Protein AF-A0A8J7N0G0-F1 (afdb_monomer_lite)

Structure (mmCIF, N/CA/C/O backbone):
data_AF-A0A8J7N0G0-F1
#
_entry.id   AF-A0A8J7N0G0-F1
#
loop_
_atom_site.group_PDB
_atom_site.id
_atom_site.type_symbol
_atom_site.label_atom_id
_atom_site.label_alt_id
_atom_site.label_comp_id
_atom_site.label_asym_id
_atom_site.label_entity_id
_atom_site.label_seq_id
_atom_site.pdbx_PDB_ins_code
_atom_site.Cartn_x
_atom_site.Cartn_y
_atom_site.Cartn_z
_atom_site.occupancy
_atom_site.B_iso_or_equiv
_atom_site.auth_seq_id
_atom_site.auth_comp_id
_atom_site.auth_asym_id
_atom_site.auth_atom_id
_atom_site.pdbx_PDB_model_num
ATOM 1 N N . MET A 1 1 ? -3.193 -3.100 -8.552 1.00 61.38 1 MET A N 1
ATOM 2 C CA . MET A 1 1 ? -4.312 -2.209 -8.160 1.00 61.38 1 MET A CA 1
ATOM 3 C C . MET A 1 1 ? -4.362 -2.194 -6.651 1.00 61.38 1 MET A C 1
ATOM 5 O O . MET A 1 1 ? -4.323 -3.265 -6.059 1.00 61.38 1 MET A O 1
ATOM 9 N N . GLU A 1 2 ? -4.378 -1.017 -6.039 1.00 80.50 2 GLU A N 1
ATOM 10 C CA . GLU A 1 2 ? -4.406 -0.910 -4.581 1.00 80.50 2 GLU A CA 1
ATOM 11 C C . GLU A 1 2 ? -5.824 -1.159 -4.076 1.00 80.50 2 GLU A C 1
ATOM 13 O O . GLU A 1 2 ? -6.774 -0.584 -4.596 1.00 80.50 2 GLU A O 1
ATOM 18 N N . ARG A 1 3 ? -5.965 -2.045 -3.092 1.00 90.69 3 ARG A N 1
ATOM 19 C CA . ARG A 1 3 ? -7.243 -2.346 -2.446 1.00 90.69 3 ARG A CA 1
ATOM 20 C C . ARG A 1 3 ? -7.239 -1.765 -1.043 1.00 90.69 3 ARG A C 1
ATOM 22 O O . ARG A 1 3 ? -6.192 -1.704 -0.402 1.00 90.69 3 ARG A O 1
ATOM 29 N N . TYR A 1 4 ? -8.400 -1.337 -0.570 1.00 95.12 4 TYR A N 1
ATOM 30 C CA . TYR A 1 4 ? -8.545 -0.703 0.737 1.00 95.12 4 TYR A CA 1
ATOM 31 C C . TYR A 1 4 ? -9.570 -1.449 1.582 1.00 95.12 4 TYR A C 1
ATOM 33 O O . TYR A 1 4 ? -10.575 -1.932 1.069 1.00 95.12 4 TYR A O 1
ATOM 41 N N . TRP A 1 5 ? -9.340 -1.511 2.884 1.00 97.19 5 TRP A N 1
ATOM 42 C CA . TRP A 1 5 ? -10.240 -2.116 3.857 1.00 97.19 5 TRP A CA 1
ATOM 43 C C . TRP A 1 5 ? -10.607 -1.080 4.911 1.00 97.19 5 TRP A C 1
ATOM 45 O O . TRP A 1 5 ? -9.766 -0.276 5.300 1.00 97.19 5 TRP A O 1
ATOM 55 N N . VAL A 1 6 ? -11.847 -1.100 5.391 1.00 97.81 6 VAL A N 1
ATOM 56 C CA . VAL A 1 6 ? -12.225 -0.388 6.616 1.00 97.81 6 VAL A CA 1
ATOM 57 C C . VAL A 1 6 ? -12.245 -1.409 7.740 1.00 97.81 6 VAL A C 1
ATOM 59 O O . VAL A 1 6 ? -12.998 -2.378 7.665 1.00 97.81 6 VAL A O 1
ATOM 62 N N . VAL A 1 7 ? -11.390 -1.216 8.740 1.00 97.19 7 VAL A N 1
ATOM 63 C CA . VAL A 1 7 ? -11.144 -2.177 9.819 1.00 97.19 7 VAL A CA 1
ATOM 64 C C . VAL A 1 7 ? -11.368 -1.512 11.166 1.00 97.19 7 VAL A C 1
ATOM 66 O O . VAL A 1 7 ? -10.961 -0.364 11.357 1.00 97.19 7 VAL A O 1
ATOM 69 N N . GLY A 1 8 ? -12.023 -2.198 12.094 1.00 96.44 8 GLY A N 1
ATOM 70 C CA . GLY A 1 8 ? -12.242 -1.674 13.437 1.00 96.44 8 GLY A CA 1
ATOM 71 C C . GLY A 1 8 ? -13.366 -2.379 14.173 1.00 96.44 8 GLY A C 1
ATOM 72 O O . GLY A 1 8 ? -13.625 -3.552 13.938 1.00 96.44 8 GLY A O 1
ATOM 73 N N . GLY A 1 9 ? -14.018 -1.661 15.076 1.00 96.50 9 GLY A N 1
ATOM 74 C CA . GLY A 1 9 ? -15.104 -2.189 15.893 1.00 96.50 9 GLY A CA 1
ATOM 75 C C . GLY A 1 9 ? -15.126 -1.529 17.262 1.00 96.50 9 GLY A C 1
ATOM 76 O O . GLY A 1 9 ? -14.614 -0.421 17.434 1.00 96.50 9 GLY A O 1
ATOM 77 N N . GLU A 1 10 ? -15.726 -2.213 18.231 1.00 97.12 10 GLU A N 1
ATOM 78 C CA . GLU A 1 10 ? -15.765 -1.788 19.630 1.00 97.12 10 GLU A CA 1
ATOM 79 C C . GLU A 1 10 ? -14.539 -2.297 20.396 1.00 97.12 10 GLU A C 1
ATOM 81 O O . GLU A 1 10 ? -14.239 -3.493 20.388 1.00 97.12 10 GLU A O 1
ATOM 86 N N . TYR A 1 11 ? -13.840 -1.390 21.074 1.00 96.94 11 TYR A N 1
ATOM 87 C CA . TYR A 1 11 ? -12.652 -1.672 21.873 1.00 96.94 11 TYR A CA 1
ATOM 88 C C . TYR A 1 11 ? -12.975 -1.670 23.369 1.00 96.94 11 TYR A C 1
ATOM 90 O O . TYR A 1 11 ? -13.934 -1.053 23.827 1.00 96.94 11 TYR A O 1
ATOM 98 N N . GLU A 1 12 ? -12.155 -2.362 24.156 1.00 96.62 12 GLU A N 1
ATOM 99 C CA . GLU A 1 12 ? -12.308 -2.387 25.617 1.00 96.62 12 GLU A CA 1
ATOM 100 C C . GLU A 1 12 ? -12.067 -1.004 26.238 1.00 96.62 12 GLU A C 1
ATOM 102 O O . GLU A 1 12 ? -12.718 -0.638 27.216 1.00 96.62 12 GLU A O 1
ATOM 107 N N . THR A 1 13 ? -11.143 -0.235 25.653 1.00 95.50 13 THR A N 1
ATOM 108 C CA . THR A 1 13 ? -10.776 1.114 26.091 1.00 95.50 13 THR A CA 1
ATOM 109 C C . THR A 1 13 ? -10.603 2.057 24.903 1.00 95.50 13 THR A C 1
ATOM 111 O O . THR A 1 13 ? -10.424 1.641 23.755 1.00 95.50 13 THR A O 1
ATOM 114 N N . THR A 1 14 ? -10.569 3.353 25.200 1.00 95.19 14 THR A N 1
ATOM 115 C CA . THR A 1 14 ? -10.298 4.431 24.238 1.00 95.19 14 THR A CA 1
ATOM 116 C C . THR A 1 14 ? -8.845 4.491 23.75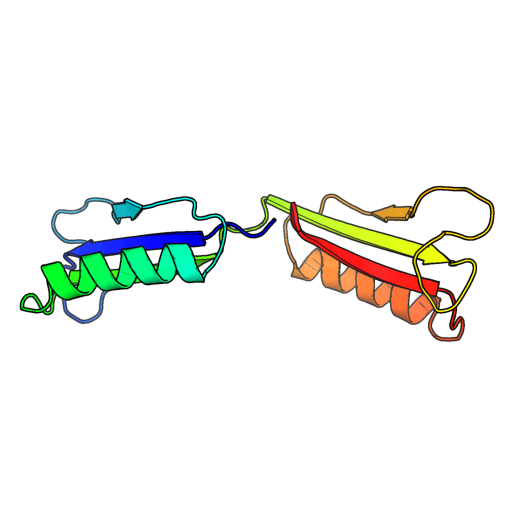2 1.00 95.19 14 THR A C 1
ATOM 118 O O . THR A 1 14 ? -8.496 5.390 22.994 1.00 95.19 14 THR A O 1
ATOM 121 N N . ASP A 1 15 ? -7.982 3.561 24.172 1.00 95.75 15 ASP A N 1
ATOM 122 C CA . ASP A 1 15 ? -6.624 3.419 23.627 1.00 95.75 15 ASP A CA 1
ATOM 123 C C . ASP A 1 15 ? -6.612 2.574 22.343 1.00 95.75 15 ASP A C 1
ATOM 125 O O . ASP A 1 15 ? -5.607 2.534 21.635 1.00 95.75 15 ASP A O 1
ATOM 129 N N . PHE A 1 16 ? -7.737 1.914 22.031 1.00 93.69 16 PHE A N 1
ATOM 130 C CA . PHE A 1 16 ? -7.962 1.135 20.809 1.00 93.69 16 PHE A CA 1
ATOM 131 C C . PHE A 1 16 ? -6.943 0.005 20.585 1.00 93.69 16 PHE A C 1
ATOM 133 O O . PHE A 1 16 ? -6.545 -0.287 19.459 1.00 93.69 16 PHE A O 1
ATOM 140 N N . THR A 1 17 ? -6.502 -0.639 21.668 1.00 92.62 17 THR A N 1
ATOM 141 C CA . THR A 1 17 ? -5.485 -1.705 21.631 1.00 92.62 17 THR A CA 1
ATOM 142 C C . THR A 1 17 ? -6.076 -3.114 21.620 1.00 92.62 17 THR A C 1
ATOM 144 O O . THR A 1 17 ? -5.446 -4.037 21.102 1.00 92.62 17 THR A O 1
ATOM 147 N N . ARG A 1 18 ? -7.282 -3.302 22.173 1.00 93.44 18 ARG A N 1
ATOM 148 C CA . ARG A 1 18 ? -7.960 -4.604 22.259 1.00 93.44 18 ARG A CA 1
ATOM 149 C C . ARG A 1 18 ? -9.451 -4.484 21.950 1.00 93.44 18 ARG A C 1
ATOM 151 O O . ARG A 1 18 ? -10.128 -3.629 22.516 1.00 93.44 18 ARG A O 1
ATOM 158 N N . ILE A 1 19 ? -9.950 -5.368 21.084 1.00 95.25 19 ILE A N 1
ATOM 159 C CA . ILE A 1 19 ? -11.376 -5.474 20.750 1.00 95.25 19 ILE A CA 1
ATOM 160 C C . ILE A 1 19 ? -12.166 -6.078 21.908 1.00 95.25 19 ILE A C 1
ATOM 162 O O . ILE A 1 19 ? -11.766 -7.081 22.505 1.00 95.25 19 ILE A O 1
ATOM 166 N N . ALA A 1 20 ? -13.315 -5.472 22.188 1.00 93.12 20 ALA A N 1
ATOM 167 C CA . ALA A 1 20 ? -14.236 -5.918 23.212 1.00 93.12 20 ALA A CA 1
ATOM 168 C C . ALA A 1 20 ? -14.752 -7.338 22.920 1.00 93.12 20 ALA A C 1
ATOM 170 O O . ALA A 1 20 ? -15.121 -7.695 21.796 1.00 93.12 20 ALA A O 1
ATOM 171 N N . GLY A 1 21 ? -14.787 -8.172 23.961 1.00 88.75 21 GLY A N 1
ATOM 172 C CA . GLY A 1 21 ? -15.306 -9.539 23.875 1.00 88.75 21 GLY A CA 1
ATOM 173 C C . GLY A 1 21 ? -14.365 -10.547 23.206 1.00 88.75 21 GLY A C 1
ATOM 174 O O . GLY A 1 21 ? -14.814 -11.630 22.839 1.00 88.75 21 GLY A O 1
ATOM 175 N N . GLY A 1 22 ? -13.079 -10.215 23.029 1.00 82.31 22 GLY A N 1
ATOM 176 C CA . GLY A 1 22 ? -12.056 -11.154 22.547 1.00 82.31 22 GLY A CA 1
ATOM 177 C C . GLY A 1 22 ? -12.201 -11.580 21.082 1.00 82.31 22 GLY A C 1
ATOM 178 O O . GLY A 1 22 ? -11.589 -12.563 20.666 1.00 82.31 22 GLY A O 1
ATOM 179 N N . ARG A 1 23 ? -13.019 -10.864 20.303 1.00 84.75 23 ARG A N 1
ATOM 180 C CA . ARG A 1 23 ? -13.185 -11.081 18.859 1.00 84.75 23 ARG A CA 1
ATOM 181 C C . ARG A 1 23 ? -12.082 -10.376 18.066 1.00 84.75 23 ARG A C 1
ATOM 183 O O . ARG A 1 23 ? -11.321 -9.575 18.603 1.00 84.75 23 ARG A O 1
ATOM 190 N N . SER A 1 24 ? -11.997 -10.687 16.777 1.00 90.31 24 SER A N 1
ATOM 191 C CA . SER A 1 24 ? -11.209 -9.899 15.825 1.00 90.31 24 SER A CA 1
ATOM 192 C C . SER A 1 24 ? -11.961 -8.634 15.412 1.00 90.31 24 SER A C 1
ATOM 194 O O . SER A 1 24 ? -13.179 -8.561 15.556 1.00 90.31 24 SER A O 1
ATOM 196 N N . GLU A 1 25 ? -11.225 -7.659 14.885 1.00 94.75 25 GLU A N 1
ATOM 197 C CA . GLU A 1 25 ? -11.801 -6.461 14.272 1.00 94.75 25 GLU A CA 1
ATOM 198 C C . GLU A 1 25 ? -12.682 -6.829 13.071 1.00 94.75 25 GLU A C 1
ATOM 200 O O . GLU A 1 25 ? -12.340 -7.717 12.281 1.00 94.75 25 GLU A O 1
ATOM 205 N N . ASP A 1 26 ? -13.787 -6.107 12.909 1.00 94.94 26 ASP A N 1
ATOM 206 C CA . ASP A 1 26 ? -14.618 -6.157 11.717 1.00 94.94 26 ASP A CA 1
ATOM 207 C C . ASP A 1 26 ? -13.821 -5.635 10.518 1.00 94.94 26 ASP A C 1
ATOM 209 O O . ASP A 1 26 ? -13.079 -4.655 10.622 1.00 94.94 26 ASP A O 1
ATOM 213 N N . ARG A 1 27 ? -13.973 -6.284 9.358 1.00 96.12 27 ARG A N 1
ATOM 214 C CA . ARG A 1 27 ? -13.317 -5.894 8.101 1.00 96.12 27 ARG A CA 1
ATOM 215 C C . ARG A 1 27 ? -14.357 -5.706 7.004 1.00 96.12 27 ARG A C 1
ATOM 217 O O . ARG A 1 27 ? -15.005 -6.662 6.588 1.00 96.12 27 ARG A O 1
ATOM 224 N N . HIS A 1 28 ? -14.460 -4.488 6.481 1.00 96.75 28 HIS A N 1
ATOM 225 C CA . HIS A 1 28 ? -15.330 -4.142 5.358 1.00 96.75 28 HIS A CA 1
ATOM 226 C C . HIS A 1 28 ? -14.489 -3.862 4.108 1.00 96.75 28 HIS A C 1
ATOM 228 O O . HIS A 1 28 ? -13.556 -3.059 4.167 1.00 96.75 28 HIS A O 1
ATOM 234 N N . GLY A 1 29 ? -14.821 -4.491 2.980 1.00 94.06 29 GLY A N 1
ATOM 235 C CA . GLY A 1 29 ? -14.088 -4.352 1.717 1.00 94.06 29 GLY A CA 1
ATOM 236 C C . GLY A 1 29 ? -13.866 -5.694 1.000 1.00 94.06 29 GLY A C 1
ATOM 237 O O . GLY A 1 29 ? -14.575 -6.659 1.298 1.00 94.06 29 GLY A O 1
ATOM 238 N N . PRO A 1 30 ? -12.900 -5.766 0.062 1.00 94.44 30 PRO A N 1
ATOM 239 C CA . PRO A 1 30 ? -11.996 -4.686 -0.338 1.00 94.44 30 PRO A CA 1
ATOM 240 C C . PRO A 1 30 ? -12.688 -3.627 -1.211 1.00 94.44 30 PRO A C 1
ATOM 242 O O . PRO A 1 30 ? -13.519 -3.945 -2.058 1.00 94.44 30 PRO A O 1
ATOM 245 N N . TYR A 1 31 ? -12.294 -2.369 -1.048 1.00 95.31 31 TYR A N 1
ATOM 246 C CA . TYR A 1 31 ? -12.683 -1.247 -1.901 1.00 95.31 31 TYR A CA 1
ATOM 247 C C . TYR A 1 31 ? -11.626 -0.998 -2.977 1.00 95.31 31 TYR A C 1
ATOM 249 O O . TYR A 1 31 ? -10.428 -1.137 -2.722 1.00 95.31 31 TYR A O 1
ATOM 257 N N . ALA A 1 32 ? -12.080 -0.622 -4.175 1.00 91.19 32 ALA A N 1
ATOM 258 C CA . ALA A 1 32 ? -11.221 -0.398 -5.339 1.00 91.19 32 ALA A CA 1
ATOM 259 C C . ALA A 1 32 ? -10.357 0.871 -5.229 1.00 91.19 32 ALA A C 1
ATOM 261 O O . ALA A 1 32 ? -9.323 0.967 -5.885 1.00 91.19 32 ALA A O 1
ATOM 262 N N . ASP A 1 33 ? -10.775 1.833 -4.407 1.00 93.88 33 ASP A N 1
ATOM 263 C CA . ASP A 1 33 ? -10.080 3.094 -4.190 1.00 93.88 33 ASP A CA 1
ATOM 264 C C . ASP A 1 33 ? -10.333 3.640 -2.776 1.00 93.88 33 ASP A C 1
ATOM 266 O O . ASP A 1 33 ? -11.242 3.214 -2.052 1.00 93.88 33 ASP A O 1
ATOM 270 N N . PHE A 1 34 ? -9.506 4.608 -2.378 1.00 94.00 34 PHE A N 1
ATOM 271 C CA . PHE A 1 34 ? -9.582 5.234 -1.062 1.00 94.00 34 PHE A CA 1
ATOM 272 C C . PHE A 1 34 ? -10.887 6.013 -0.843 1.00 94.00 34 PHE A C 1
ATOM 274 O O . PHE A 1 34 ? -11.366 6.089 0.285 1.00 94.00 34 PHE A O 1
ATOM 281 N N . GLY A 1 35 ? -11.475 6.593 -1.894 1.00 97.00 35 GLY A N 1
ATOM 282 C CA . GLY A 1 35 ? -12.730 7.338 -1.812 1.00 97.00 35 GLY A CA 1
ATOM 283 C C . GLY A 1 35 ? -13.898 6.437 -1.419 1.00 97.00 35 GLY A C 1
ATOM 284 O O . GLY A 1 35 ? -14.640 6.771 -0.494 1.00 97.00 35 GLY A O 1
ATOM 285 N N . ALA A 1 36 ? -14.002 5.262 -2.045 1.00 96.62 36 ALA A N 1
ATOM 286 C CA . ALA A 1 36 ? -14.985 4.241 -1.689 1.00 96.62 36 ALA A CA 1
ATOM 287 C C . ALA A 1 36 ? -14.807 3.747 -0.239 1.00 96.62 36 ALA A C 1
ATOM 289 O O . ALA A 1 36 ? -15.774 3.699 0.523 1.00 96.62 36 ALA A O 1
ATOM 290 N N . ALA A 1 37 ? -13.567 3.475 0.187 1.00 97.50 37 ALA A N 1
ATOM 291 C CA . ALA A 1 37 ? -13.285 3.111 1.578 1.00 97.50 37 ALA A CA 1
ATOM 292 C C . ALA A 1 37 ? -13.628 4.241 2.564 1.00 97.50 37 ALA A C 1
ATOM 294 O O . ALA A 1 37 ? -14.202 3.992 3.623 1.00 97.50 37 ALA A O 1
ATOM 295 N N . ARG A 1 38 ? -13.328 5.498 2.212 1.00 97.88 38 ARG A N 1
ATOM 296 C CA . ARG A 1 38 ? -13.640 6.678 3.030 1.00 97.88 38 ARG A CA 1
ATOM 297 C C . ARG A 1 38 ? -15.141 6.884 3.192 1.00 97.88 38 ARG A C 1
ATOM 299 O O . ARG A 1 38 ? -15.568 7.255 4.281 1.00 97.88 38 ARG A O 1
ATOM 306 N N . ALA A 1 39 ? -15.930 6.641 2.147 1.00 98.00 39 ALA A N 1
ATOM 307 C CA . ALA A 1 39 ? -17.385 6.717 2.228 1.00 98.00 39 ALA A CA 1
ATOM 308 C C . ALA A 1 39 ? -17.939 5.689 3.228 1.00 98.00 39 ALA A C 1
ATOM 310 O O . ALA A 1 39 ? -18.725 6.056 4.102 1.00 98.00 39 ALA A O 1
ATOM 311 N N . GLN A 1 40 ? -17.462 4.439 3.171 1.00 98.19 40 GLN A N 1
ATOM 312 C CA . GLN A 1 40 ? -17.851 3.422 4.151 1.00 98.19 40 GLN A CA 1
ATOM 313 C C . GLN A 1 40 ? -17.408 3.794 5.568 1.00 98.19 40 GLN A C 1
ATOM 315 O O . GLN A 1 40 ? -18.200 3.710 6.504 1.00 98.19 40 GLN A O 1
ATOM 320 N N . TRP A 1 41 ? -16.148 4.199 5.735 1.00 98.31 41 TRP A N 1
ATOM 321 C CA . TRP A 1 41 ? -15.611 4.621 7.026 1.00 98.31 41 TRP A CA 1
ATOM 322 C C . TRP A 1 41 ? -16.459 5.739 7.641 1.00 98.31 41 TRP A C 1
ATOM 324 O O . TRP A 1 41 ? -16.868 5.626 8.792 1.00 98.31 41 TRP A O 1
ATOM 334 N N . ALA A 1 42 ? -16.801 6.766 6.857 1.00 98.12 42 ALA A N 1
ATOM 335 C CA . ALA A 1 42 ? -17.638 7.868 7.318 1.00 98.12 42 ALA A CA 1
ATOM 336 C C . ALA A 1 42 ? -19.039 7.386 7.721 1.00 98.12 42 ALA A C 1
ATOM 338 O O . ALA A 1 42 ? -19.544 7.797 8.763 1.00 98.12 42 ALA A O 1
ATOM 339 N N . SER A 1 43 ? -19.645 6.486 6.940 1.00 98.19 43 SER A N 1
ATOM 340 C CA . SER A 1 43 ? -20.946 5.897 7.271 1.00 98.19 43 SER A CA 1
ATOM 341 C C . SER A 1 43 ? -20.919 5.156 8.610 1.00 98.19 43 SER A C 1
ATOM 343 O O . SER A 1 43 ? -21.816 5.352 9.426 1.00 98.19 43 SER A O 1
ATOM 345 N N . LEU A 1 44 ? -19.901 4.322 8.849 1.00 97.62 44 LEU A N 1
ATOM 346 C CA . LEU A 1 44 ? -19.757 3.570 10.099 1.00 97.62 44 LEU A CA 1
ATOM 347 C C . LEU A 1 44 ? -19.494 4.503 11.283 1.00 97.62 44 LEU A C 1
ATOM 349 O O . LEU A 1 44 ? -20.176 4.407 12.297 1.00 97.62 44 LEU A O 1
ATOM 353 N N . SER A 1 45 ? -18.562 5.447 11.133 1.00 96.25 45 SER A N 1
ATOM 354 C CA . SER A 1 45 ? -18.227 6.416 12.179 1.00 96.25 45 SER A CA 1
ATOM 355 C C . SER A 1 45 ? -19.409 7.297 12.575 1.00 96.25 45 SER A C 1
ATOM 357 O O . SER A 1 45 ? -19.601 7.544 13.760 1.00 96.25 45 SER A O 1
ATOM 359 N N . MET A 1 46 ? -20.221 7.747 11.613 1.00 97.56 46 MET A N 1
ATOM 360 C CA . MET A 1 46 ? -21.416 8.538 11.915 1.00 97.56 46 MET A CA 1
ATOM 361 C C . MET A 1 46 ? -22.517 7.706 12.574 1.00 97.56 46 MET A C 1
ATOM 363 O O . MET A 1 46 ? -23.207 8.212 13.453 1.00 97.56 46 MET A O 1
ATOM 367 N N . ALA A 1 47 ? -22.673 6.437 12.185 1.00 97.69 47 ALA A N 1
ATOM 368 C CA . ALA A 1 47 ? -23.655 5.543 12.796 1.00 97.69 47 ALA A CA 1
ATOM 369 C C . ALA A 1 47 ? -23.336 5.217 14.266 1.00 97.69 47 ALA A C 1
ATOM 371 O O . ALA A 1 47 ? -24.241 4.882 15.025 1.00 97.69 47 ALA A O 1
ATOM 372 N N . THR A 1 48 ? -22.067 5.317 14.669 1.00 95.94 48 THR A N 1
ATOM 373 C CA . THR A 1 48 ? -21.599 4.991 16.025 1.00 95.94 48 THR A CA 1
ATOM 374 C C . THR A 1 48 ? -20.984 6.187 16.749 1.00 95.94 48 THR A C 1
ATOM 376 O O . THR A 1 48 ? -20.181 5.997 17.659 1.00 95.94 48 THR A O 1
ATOM 379 N N . VAL A 1 49 ? -21.327 7.414 16.345 1.00 94.88 49 VAL A N 1
ATOM 380 C CA . VAL A 1 49 ? -20.673 8.648 16.817 1.00 94.88 49 VAL A CA 1
ATOM 381 C C . VAL A 1 49 ? -20.749 8.837 18.337 1.00 94.88 49 VAL A C 1
ATOM 383 O O . VAL A 1 49 ? -19.822 9.376 18.936 1.00 94.88 49 VAL A O 1
ATOM 386 N N . ASP A 1 50 ? -21.812 8.337 18.966 1.00 97.25 50 ASP A N 1
ATOM 387 C CA . ASP A 1 50 ? -22.041 8.467 20.408 1.00 97.25 50 ASP A CA 1
ATOM 388 C C . ASP A 1 50 ? -21.264 7.436 21.250 1.00 97.25 50 ASP A C 1
ATOM 390 O O . ASP A 1 50 ? -21.237 7.538 22.477 1.00 97.25 50 ASP A O 1
ATOM 394 N N . ASN A 1 51 ? -20.615 6.443 20.625 1.00 96.88 51 ASN A N 1
ATOM 395 C CA . ASN A 1 51 ? -19.816 5.439 21.328 1.00 96.88 51 ASN A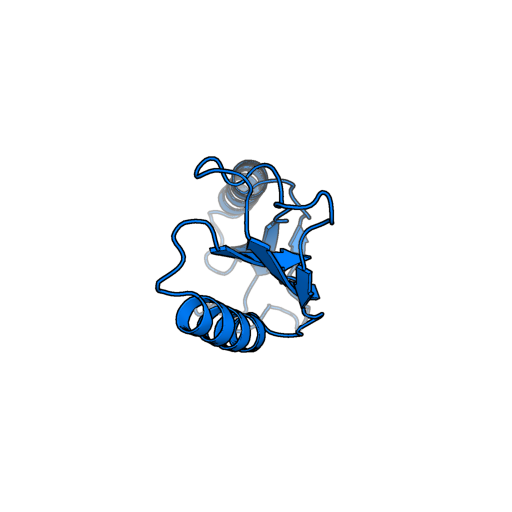 CA 1
ATOM 396 C C . ASN A 1 51 ? -18.314 5.711 21.150 1.00 96.88 51 ASN A C 1
ATOM 398 O O . ASN A 1 51 ? -17.713 5.363 20.135 1.00 96.88 51 ASN A O 1
ATOM 402 N N . ALA A 1 52 ? -17.685 6.267 22.189 1.00 96.25 52 ALA A N 1
ATOM 403 C CA . ALA A 1 52 ? -16.254 6.581 22.207 1.00 96.25 52 ALA A CA 1
ATOM 404 C C . ALA A 1 52 ? -15.332 5.349 22.118 1.00 96.25 52 ALA A C 1
ATOM 406 O O . ALA A 1 52 ? -14.141 5.490 21.840 1.00 96.25 52 ALA A O 1
ATOM 407 N N . HIS A 1 53 ? -15.860 4.150 22.369 1.00 96.94 53 HIS A N 1
ATOM 408 C CA . HIS A 1 53 ? -15.112 2.901 22.285 1.00 96.94 53 HIS A CA 1
ATOM 409 C C . HIS A 1 53 ? -15.165 2.288 20.884 1.00 96.94 53 HIS A C 1
ATOM 411 O O . HIS A 1 53 ? -14.435 1.336 20.622 1.00 96.94 53 HIS A O 1
ATOM 417 N N . ILE A 1 54 ? -15.989 2.813 19.969 1.00 97.19 54 ILE A N 1
ATOM 418 C CA . ILE A 1 54 ? -16.039 2.335 18.589 1.00 97.19 54 ILE A CA 1
ATOM 419 C C . ILE A 1 54 ? -15.143 3.195 17.708 1.00 97.19 54 ILE A C 1
ATOM 421 O O . ILE A 1 54 ? -15.299 4.412 17.614 1.00 97.19 54 ILE A O 1
ATOM 425 N N . ARG A 1 55 ? -14.217 2.546 17.004 1.00 97.00 55 ARG A N 1
ATOM 426 C CA . ARG A 1 55 ? -13.345 3.218 16.042 1.00 97.00 55 ARG A CA 1
ATOM 427 C C . ARG A 1 55 ? -13.117 2.347 14.822 1.00 97.00 55 ARG A C 1
ATOM 429 O O . ARG A 1 55 ? -12.882 1.152 14.932 1.00 97.00 55 ARG A O 1
ATOM 436 N N . TYR A 1 56 ? -13.120 2.987 13.659 1.00 97.56 56 TYR A N 1
ATOM 437 C CA . TYR A 1 56 ? -12.728 2.378 12.394 1.00 97.56 56 TYR A CA 1
ATOM 438 C C . TYR A 1 56 ? -11.554 3.146 11.787 1.00 97.56 56 TYR A C 1
ATOM 440 O O . TYR A 1 56 ? -11.451 4.370 11.926 1.00 97.56 56 TYR A O 1
ATOM 448 N N . ARG A 1 57 ? -10.678 2.427 11.087 1.00 96.94 57 ARG A N 1
ATOM 449 C CA . ARG A 1 57 ? -9.561 2.961 10.299 1.00 96.94 57 ARG A CA 1
ATOM 450 C C . ARG A 1 57 ? -9.596 2.398 8.884 1.00 96.94 57 ARG A C 1
ATOM 452 O O . ARG A 1 57 ? -10.213 1.368 8.637 1.00 96.94 57 ARG A O 1
ATOM 459 N N . ILE A 1 58 ? -8.917 3.074 7.965 1.00 97.25 58 ILE A N 1
ATOM 460 C CA . ILE A 1 58 ? -8.735 2.589 6.597 1.00 97.25 58 ILE A CA 1
ATOM 461 C C . ILE A 1 58 ? -7.338 1.989 6.493 1.00 97.25 58 ILE A C 1
ATOM 463 O O . ILE A 1 58 ? -6.350 2.667 6.773 1.00 97.25 58 ILE A O 1
ATOM 467 N N . GLU A 1 59 ? -7.261 0.739 6.066 1.00 95.00 59 GLU A N 1
ATOM 468 C CA . GLU A 1 59 ? -6.016 0.039 5.779 1.00 95.00 59 GLU A CA 1
ATOM 469 C C . GLU A 1 59 ? -5.858 -0.129 4.272 1.00 95.00 59 GLU A C 1
ATOM 471 O O . GLU A 1 59 ? -6.818 -0.427 3.557 1.00 95.00 59 GLU A O 1
ATOM 476 N N . ARG A 1 60 ? -4.634 0.051 3.779 1.00 91.62 60 ARG A N 1
ATOM 477 C CA . ARG A 1 60 ? -4.273 -0.424 2.442 1.00 91.62 60 ARG A CA 1
ATOM 478 C C . ARG A 1 60 ? -4.020 -1.912 2.560 1.00 91.62 60 ARG A C 1
ATOM 480 O O . ARG A 1 60 ? -3.364 -2.348 3.498 1.00 91.62 60 ARG A O 1
ATOM 487 N N . GLU A 1 61 ? -4.536 -2.677 1.617 1.00 87.94 61 GLU A N 1
ATOM 488 C CA . GLU A 1 61 ? -4.182 -4.079 1.538 1.00 87.94 61 GLU A CA 1
ATOM 489 C C . GLU A 1 61 ? -2.685 -4.207 1.251 1.00 87.94 61 GLU A C 1
ATOM 491 O O . GLU A 1 61 ? -2.149 -3.548 0.350 1.00 87.94 61 GLU A O 1
ATOM 496 N N . ASP A 1 62 ? -2.018 -5.037 2.049 1.00 80.62 62 ASP A N 1
ATOM 497 C CA . ASP A 1 62 ? -0.620 -5.358 1.829 1.00 80.62 62 ASP A CA 1
ATOM 498 C C . ASP A 1 62 ? -0.454 -6.059 0.484 1.00 80.62 62 ASP A C 1
ATOM 500 O O . ASP A 1 62 ? -1.237 -6.934 0.100 1.00 80.62 62 ASP A O 1
ATOM 504 N N . ALA A 1 63 ? 0.591 -5.656 -0.237 1.00 78.75 63 ALA A N 1
ATOM 505 C CA . ALA A 1 63 ? 0.975 -6.352 -1.449 1.00 78.75 63 ALA A CA 1
ATOM 506 C C . ALA A 1 63 ? 1.430 -7.756 -1.053 1.00 78.75 63 ALA A C 1
ATOM 508 O O . ALA A 1 63 ? 2.217 -7.919 -0.118 1.00 78.75 63 ALA A O 1
ATOM 509 N N . ARG A 1 64 ? 0.938 -8.772 -1.759 1.00 81.19 64 ARG A N 1
ATOM 510 C CA . ARG A 1 64 ? 1.385 -10.149 -1.531 1.00 81.19 64 ARG A CA 1
ATOM 511 C C . ARG A 1 64 ? 2.817 -10.308 -2.007 1.00 81.19 64 ARG A C 1
ATOM 513 O O . ARG A 1 64 ? 3.572 -11.090 -1.425 1.00 81.19 64 ARG A O 1
ATOM 520 N N . GLU A 1 65 ? 3.160 -9.597 -3.081 1.00 91.19 65 GLU A N 1
ATOM 521 C CA . GLU A 1 65 ? 4.458 -9.671 -3.735 1.00 91.19 65 GLU A CA 1
ATOM 522 C C . GLU A 1 65 ? 4.886 -8.317 -4.301 1.00 91.19 65 GLU A C 1
ATOM 524 O O . GLU A 1 65 ? 4.071 -7.503 -4.741 1.00 91.19 65 GLU A O 1
ATOM 529 N N . TYR A 1 66 ? 6.196 -8.103 -4.320 1.00 92.44 66 TYR A N 1
ATOM 530 C CA . TYR A 1 66 ? 6.836 -6.940 -4.915 1.00 92.44 66 TYR A CA 1
ATOM 531 C C . TYR A 1 66 ? 7.744 -7.388 -6.057 1.00 92.44 66 TYR A C 1
ATOM 533 O O . TYR A 1 66 ? 8.453 -8.388 -5.940 1.00 92.44 66 TYR A O 1
ATOM 541 N N . TRP A 1 67 ? 7.749 -6.639 -7.151 1.00 95.75 67 TRP A N 1
ATOM 542 C CA . TRP A 1 67 ? 8.586 -6.903 -8.319 1.00 95.75 67 TRP A CA 1
ATOM 543 C C . TRP A 1 67 ? 9.340 -5.640 -8.702 1.00 95.75 67 TRP A C 1
ATOM 545 O O . TRP A 1 67 ? 8.755 -4.563 -8.709 1.00 95.75 67 TRP A O 1
ATOM 555 N N . VAL A 1 68 ? 10.616 -5.758 -9.058 1.00 96.31 68 VAL A N 1
ATOM 556 C CA . VAL A 1 68 ? 11.362 -4.666 -9.696 1.00 96.31 68 VAL A CA 1
ATOM 557 C C . VAL A 1 68 ? 11.288 -4.881 -11.197 1.00 96.31 68 VAL A C 1
ATOM 559 O O . VAL A 1 68 ? 11.716 -5.922 -11.693 1.00 96.31 68 VAL A O 1
ATOM 562 N N . VAL A 1 69 ? 10.709 -3.920 -11.908 1.00 95.62 69 VAL A N 1
ATOM 563 C CA . VAL A 1 69 ? 10.410 -4.022 -13.337 1.00 95.62 69 VAL A CA 1
ATOM 564 C C . VAL A 1 69 ? 11.043 -2.857 -14.075 1.00 95.62 69 VAL A C 1
ATOM 566 O O . VAL A 1 69 ? 11.056 -1.743 -13.556 1.00 95.62 69 VAL A O 1
ATOM 569 N N . GLY A 1 70 ? 11.608 -3.101 -15.253 1.00 94.69 70 GLY A N 1
ATOM 570 C CA . GLY A 1 70 ? 12.157 -2.031 -16.078 1.00 94.69 70 GLY A CA 1
ATOM 571 C C . GLY A 1 70 ? 13.159 -2.500 -17.119 1.00 94.69 70 GLY A C 1
ATOM 572 O O . GLY A 1 70 ? 13.151 -3.651 -17.551 1.00 94.69 70 GLY A O 1
ATOM 573 N N . GLY A 1 71 ? 14.031 -1.592 -17.541 1.00 94.31 71 GLY A N 1
ATOM 574 C CA . GLY A 1 71 ? 15.079 -1.866 -18.515 1.00 94.31 71 GLY A CA 1
ATOM 575 C C . GLY A 1 71 ? 15.491 -0.616 -19.282 1.00 94.31 71 GLY A C 1
ATOM 576 O O . GLY A 1 71 ? 15.271 0.506 -18.832 1.00 94.31 71 GLY A O 1
ATOM 577 N N . HIS A 1 72 ? 16.101 -0.825 -20.448 1.00 94.25 72 HIS A N 1
ATOM 578 C CA . HIS A 1 72 ? 16.511 0.247 -21.352 1.00 94.25 72 HIS A CA 1
ATOM 579 C C . HIS A 1 72 ? 15.398 0.549 -22.361 1.00 94.25 72 HIS A C 1
ATOM 581 O O . HIS A 1 72 ? 15.017 -0.314 -23.160 1.00 94.25 72 HIS A O 1
ATOM 587 N N . TYR A 1 73 ? 14.877 1.770 -22.333 1.00 94.25 73 TYR A N 1
ATOM 588 C CA . TYR A 1 73 ? 13.769 2.219 -23.166 1.00 94.25 73 TYR A CA 1
ATOM 589 C C . TYR A 1 73 ? 14.258 2.790 -24.500 1.00 94.25 73 TYR A C 1
ATOM 591 O O . TYR A 1 73 ? 15.425 3.127 -24.681 1.00 94.25 73 TYR A O 1
ATOM 599 N N . ALA A 1 74 ? 13.365 2.830 -25.485 1.00 93.25 74 ALA A N 1
ATOM 600 C CA . ALA A 1 74 ? 13.665 3.364 -26.810 1.00 93.25 74 ALA A CA 1
ATOM 601 C C . ALA A 1 74 ? 13.781 4.900 -26.811 1.00 93.25 74 ALA A C 1
ATOM 603 O O . ALA A 1 74 ? 14.452 5.460 -27.674 1.00 93.25 74 ALA A O 1
ATOM 604 N N . ASP A 1 75 ? 13.119 5.555 -25.857 1.00 91.62 75 ASP A N 1
ATOM 605 C CA . ASP A 1 75 ? 13.066 7.002 -25.687 1.00 91.62 75 ASP A CA 1
ATOM 606 C C . ASP A 1 75 ? 12.759 7.373 -24.225 1.00 91.62 75 ASP A C 1
ATOM 608 O O . ASP A 1 75 ? 12.475 6.520 -23.378 1.00 91.62 75 ASP A O 1
ATOM 612 N N . THR A 1 76 ? 12.801 8.671 -23.932 1.00 91.31 76 THR A N 1
ATOM 613 C CA . THR A 1 76 ? 12.516 9.246 -22.608 1.00 91.31 76 THR A CA 1
ATOM 614 C C . THR A 1 76 ? 11.027 9.261 -22.247 1.00 91.31 76 THR A C 1
ATOM 616 O O . THR A 1 76 ? 10.653 9.762 -21.187 1.00 91.31 76 THR A O 1
ATOM 619 N N . GLY A 1 77 ? 10.158 8.717 -23.102 1.00 91.19 77 GLY A N 1
ATOM 620 C CA . GLY A 1 77 ? 8.753 8.473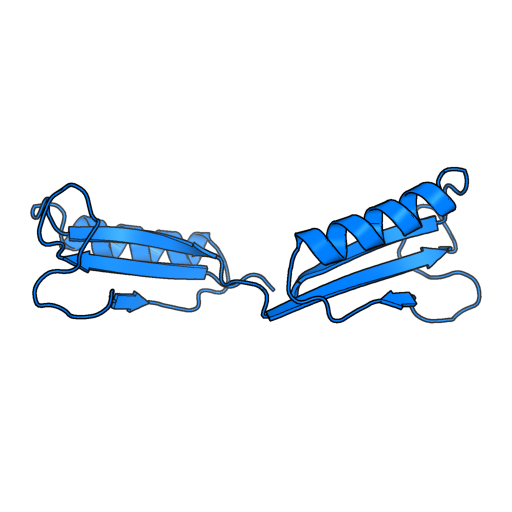 -22.794 1.00 91.19 77 GLY A CA 1
ATOM 621 C C . GLY A 1 77 ? 8.542 7.215 -21.950 1.00 91.19 77 GLY A C 1
ATOM 622 O O . GLY A 1 77 ? 7.484 7.078 -21.341 1.00 91.19 77 GLY A O 1
ATOM 623 N N . PHE A 1 78 ? 9.533 6.316 -21.880 1.00 89.38 78 PHE A N 1
ATOM 624 C CA . PHE A 1 78 ? 9.508 5.091 -21.067 1.00 89.38 78 PHE A CA 1
ATOM 625 C C . PHE A 1 78 ? 8.293 4.179 -21.327 1.00 89.38 78 PHE A C 1
ATOM 627 O O . PHE A 1 78 ? 7.791 3.514 -20.427 1.00 89.38 78 PHE A O 1
ATOM 634 N N . THR A 1 79 ? 7.794 4.148 -22.565 1.00 88.19 79 THR A N 1
ATOM 635 C CA . THR A 1 79 ? 6.628 3.323 -22.946 1.00 88.19 79 THR A CA 1
ATOM 636 C C . THR A 1 79 ? 7.008 2.040 -23.681 1.00 88.19 79 THR A C 1
ATOM 638 O O . THR A 1 79 ? 6.216 1.102 -23.753 1.00 88.19 79 THR A O 1
ATOM 641 N N . ARG A 1 80 ? 8.221 1.986 -24.244 1.00 89.25 80 ARG A N 1
ATOM 642 C CA . ARG A 1 80 ? 8.699 0.879 -25.077 1.00 89.25 80 ARG A CA 1
ATOM 643 C C . ARG A 1 80 ? 10.155 0.557 -24.764 1.00 89.25 80 ARG A C 1
ATOM 645 O O . ARG A 1 80 ? 11.008 1.435 -24.845 1.00 89.25 80 ARG A O 1
ATOM 652 N N . ILE A 1 81 ? 10.446 -0.716 -24.509 1.00 91.00 81 ILE A N 1
ATOM 653 C CA . ILE A 1 81 ? 11.812 -1.223 -24.335 1.00 91.00 81 ILE A CA 1
ATOM 654 C C . ILE A 1 81 ? 12.556 -1.283 -25.676 1.00 91.00 81 ILE A C 1
ATOM 656 O O . ILE A 1 81 ? 12.013 -1.662 -26.722 1.00 91.00 81 ILE A O 1
ATOM 660 N N . SER A 1 82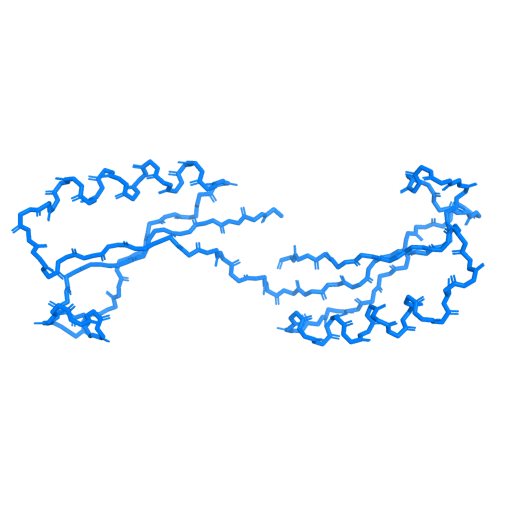 ? 13.828 -0.897 -25.644 1.00 86.38 82 SER A N 1
ATOM 661 C CA . SER A 1 82 ? 14.727 -0.962 -26.789 1.00 86.38 82 SER A CA 1
ATOM 662 C C . SER A 1 82 ? 15.027 -2.419 -27.169 1.00 86.38 82 SER A C 1
ATOM 664 O O . SER A 1 82 ? 15.215 -3.286 -26.318 1.00 86.38 82 SER A O 1
ATOM 666 N N . GLY A 1 83 ? 15.050 -2.717 -28.470 1.00 81.25 83 GLY A N 1
ATOM 667 C CA . GLY A 1 83 ? 15.302 -4.075 -28.976 1.00 81.25 83 GLY A CA 1
ATOM 668 C C . GLY A 1 83 ? 14.097 -5.026 -28.953 1.00 81.25 83 GLY A C 1
ATOM 669 O O . GLY A 1 83 ? 14.264 -6.208 -29.237 1.00 81.25 83 GLY A O 1
ATOM 670 N N . GLY A 1 84 ? 12.887 -4.540 -28.646 1.00 73.44 84 GLY A N 1
ATOM 671 C CA . GLY A 1 84 ? 11.637 -5.297 -28.819 1.00 73.44 84 GLY A CA 1
ATOM 672 C C . GLY A 1 84 ? 11.400 -6.432 -27.817 1.00 73.44 84 GLY A C 1
ATOM 673 O O . GLY A 1 84 ? 10.465 -7.209 -27.995 1.00 73.44 84 GLY A O 1
ATOM 674 N N . ARG A 1 85 ? 12.223 -6.535 -26.767 1.00 75.38 85 ARG A N 1
ATOM 675 C CA . ARG A 1 85 ? 11.962 -7.409 -25.614 1.00 75.38 85 ARG A CA 1
ATOM 676 C C . ARG A 1 85 ? 10.976 -6.739 -24.649 1.00 75.38 85 ARG A C 1
ATOM 678 O O . ARG A 1 85 ? 10.807 -5.526 -24.692 1.00 75.38 85 ARG A O 1
ATOM 685 N N . GLY A 1 86 ? 10.320 -7.532 -23.801 1.00 83.44 86 GLY A N 1
ATOM 686 C CA . GLY A 1 86 ? 9.560 -7.006 -22.661 1.00 83.44 86 GLY A CA 1
ATOM 687 C C . GLY A 1 86 ? 10.480 -6.448 -21.571 1.00 83.44 86 GLY A C 1
ATOM 688 O O . GLY A 1 86 ? 11.695 -6.650 -21.622 1.00 83.44 86 GLY A O 1
ATOM 689 N N . GLU A 1 87 ? 9.897 -5.758 -20.591 1.00 91.00 87 GLU A N 1
ATOM 690 C CA . GLU A 1 87 ? 10.620 -5.287 -19.404 1.00 91.00 87 GLU A CA 1
ATOM 691 C C . GLU A 1 87 ? 11.225 -6.468 -18.627 1.00 91.00 87 GLU A C 1
ATOM 693 O O . GLU A 1 87 ? 10.615 -7.534 -18.498 1.00 91.00 87 GLU A O 1
ATOM 698 N N . GLU A 1 88 ? 12.438 -6.280 -18.106 1.00 93.38 88 GLU A N 1
ATOM 699 C CA . GLU A 1 88 ? 13.042 -7.183 -17.130 1.00 93.38 88 GLU A CA 1
ATOM 700 C C . GLU A 1 88 ? 12.185 -7.161 -15.860 1.00 93.38 88 GLU A C 1
ATOM 702 O O . GLU A 1 88 ? 11.805 -6.090 -15.394 1.00 93.38 88 GLU A O 1
ATOM 707 N N . ARG A 1 89 ? 11.881 -8.336 -15.297 1.00 95.31 89 ARG A N 1
ATOM 708 C CA . ARG A 1 89 ? 11.119 -8.482 -14.049 1.00 95.31 89 ARG A CA 1
ATOM 709 C C . ARG A 1 89 ? 11.938 -9.279 -13.041 1.00 95.31 89 ARG A C 1
ATOM 711 O O . ARG A 1 89 ? 12.323 -10.411 -13.321 1.00 95.31 89 ARG A O 1
ATOM 718 N N . LEU A 1 90 ? 12.172 -8.701 -11.868 1.00 95.12 90 LEU A N 1
ATOM 719 C CA . LEU A 1 90 ? 12.963 -9.283 -10.784 1.00 95.12 90 LEU A CA 1
ATOM 720 C C . LEU A 1 90 ? 12.071 -9.464 -9.558 1.00 95.12 90 LEU A C 1
ATOM 722 O O . LEU A 1 90 ? 11.407 -8.516 -9.137 1.00 95.12 90 LEU A O 1
ATOM 726 N N . GLY A 1 91 ? 12.039 -10.675 -9.009 1.00 92.94 91 GLY A N 1
ATOM 727 C CA . GLY A 1 91 ? 11.146 -11.054 -7.916 1.00 92.94 91 GLY A CA 1
ATOM 728 C C . GLY A 1 91 ? 10.563 -12.462 -8.110 1.00 92.94 91 GLY A C 1
ATOM 729 O O . GLY A 1 91 ? 11.073 -13.221 -8.940 1.00 92.94 91 GLY A O 1
ATOM 730 N N . PRO A 1 92 ? 9.508 -12.821 -7.356 1.00 93.75 92 PRO A N 1
ATOM 731 C CA . PRO A 1 92 ? 8.793 -11.973 -6.397 1.00 93.75 92 PRO A CA 1
ATOM 732 C C . PRO A 1 92 ? 9.566 -11.777 -5.083 1.00 93.75 92 PRO A C 1
ATOM 734 O O . PRO A 1 92 ? 10.133 -12.724 -4.543 1.00 93.75 92 PRO A O 1
ATOM 737 N N . TYR A 1 93 ? 9.520 -10.566 -4.532 1.00 93.38 93 TYR A N 1
ATOM 738 C CA . TYR A 1 93 ? 10.012 -10.228 -3.192 1.00 93.38 93 TYR A CA 1
ATOM 739 C C . TYR A 1 93 ? 8.853 -10.165 -2.199 1.00 93.38 93 TYR A C 1
ATOM 741 O O . TYR A 1 93 ? 7.743 -9.757 -2.551 1.00 93.38 93 TYR A O 1
ATOM 749 N N . LYS A 1 94 ? 9.095 -10.565 -0.946 1.00 88.19 94 LYS A N 1
ATOM 750 C CA . LYS A 1 94 ? 8.038 -10.623 0.086 1.00 88.19 94 LYS A CA 1
ATOM 751 C C . LYS A 1 94 ? 7.899 -9.333 0.886 1.00 88.19 94 LYS A C 1
ATOM 753 O O . LYS A 1 94 ? 6.931 -9.179 1.622 1.00 88.19 94 LYS A O 1
ATOM 758 N N . SER A 1 95 ? 8.838 -8.401 0.737 1.00 89.38 95 SER A N 1
ATOM 759 C CA . SER A 1 95 ? 8.778 -7.093 1.384 1.00 89.38 95 SER A CA 1
ATOM 760 C C . SER A 1 95 ? 9.130 -5.967 0.420 1.00 89.38 95 SER A C 1
ATOM 762 O O . SER A 1 95 ? 9.970 -6.125 -0.468 1.00 89.38 95 SER A O 1
ATOM 764 N N . GLU A 1 96 ? 8.536 -4.796 0.651 1.00 89.56 96 GLU A N 1
ATOM 765 C CA . GLU A 1 96 ? 8.876 -3.577 -0.086 1.00 89.56 96 GLU A CA 1
ATOM 766 C C . GLU A 1 96 ? 10.348 -3.205 0.094 1.00 89.56 96 GLU A C 1
ATOM 768 O O . GLU A 1 96 ? 10.988 -2.733 -0.838 1.00 89.56 96 GLU A O 1
ATOM 773 N N . ARG A 1 97 ? 10.901 -3.449 1.290 1.00 93.69 97 ARG A N 1
ATOM 774 C CA . ARG A 1 97 ? 12.303 -3.165 1.605 1.00 93.69 97 ARG A CA 1
ATOM 775 C C . ARG A 1 97 ? 13.252 -3.956 0.707 1.00 93.69 97 ARG A C 1
ATOM 777 O O . ARG A 1 97 ? 14.168 -3.369 0.147 1.00 93.69 97 ARG A O 1
ATOM 784 N N . GLU A 1 98 ? 13.016 -5.256 0.563 1.00 94.44 98 GLU A N 1
ATOM 785 C CA . GLU A 1 98 ? 13.831 -6.134 -0.279 1.00 94.44 98 GLU A CA 1
ATOM 786 C C . GLU A 1 98 ? 13.774 -5.700 -1.752 1.00 94.44 98 GLU A C 1
ATOM 788 O O . GLU A 1 98 ? 14.810 -5.525 -2.392 1.00 94.44 98 GLU A O 1
ATOM 793 N N . ALA A 1 99 ? 12.571 -5.419 -2.264 1.00 95.44 99 ALA A N 1
ATOM 794 C CA . ALA A 1 99 ? 12.406 -4.882 -3.612 1.00 95.44 99 ALA A CA 1
ATOM 795 C C . ALA A 1 99 ? 13.092 -3.515 -3.783 1.00 95.44 99 ALA A C 1
ATOM 797 O O . ALA A 1 99 ? 13.693 -3.252 -4.823 1.00 95.44 99 ALA A O 1
ATOM 798 N N . LEU A 1 100 ? 13.046 -2.653 -2.763 1.00 96.25 100 LEU A N 1
ATOM 799 C CA . LEU A 1 100 ? 13.691 -1.341 -2.772 1.00 96.25 100 LEU A CA 1
ATOM 800 C C . LEU A 1 100 ? 15.213 -1.446 -2.843 1.00 96.25 100 LEU A C 1
ATOM 802 O O . LEU A 1 100 ? 15.838 -0.663 -3.557 1.00 96.25 100 LEU A O 1
ATOM 806 N N . ASP A 1 101 ? 15.814 -2.396 -2.134 1.00 97.50 101 ASP A N 1
ATOM 807 C CA . ASP A 1 101 ? 17.261 -2.593 -2.162 1.00 97.50 101 ASP A CA 1
ATOM 808 C C . ASP A 1 101 ? 17.725 -3.113 -3.536 1.00 97.50 101 ASP A C 1
ATOM 810 O O . ASP A 1 101 ? 18.716 -2.618 -4.079 1.00 97.50 101 ASP A O 1
ATOM 814 N N . VAL A 1 102 ? 16.954 -4.007 -4.167 1.00 97.12 102 VAL A N 1
ATOM 815 C CA . VAL A 1 102 ? 17.213 -4.460 -5.548 1.00 97.12 102 VAL A CA 1
ATOM 816 C C . VAL A 1 102 ? 17.019 -3.331 -6.558 1.00 97.12 102 VAL A C 1
ATOM 818 O O . VAL A 1 102 ? 17.866 -3.126 -7.430 1.00 97.12 102 VAL A O 1
ATOM 821 N N . TRP A 1 103 ? 15.931 -2.571 -6.437 1.00 97.38 103 TRP A N 1
ATOM 822 C CA . TRP A 1 103 ? 15.672 -1.415 -7.290 1.00 97.38 103 TRP A CA 1
ATOM 823 C C . TRP A 1 103 ? 16.799 -0.384 -7.184 1.00 97.38 103 TRP A C 1
ATOM 825 O O . TRP A 1 103 ? 17.290 0.080 -8.211 1.00 97.38 103 TRP A O 1
ATOM 835 N N . ARG A 1 104 ? 17.272 -0.079 -5.967 1.00 97.19 104 ARG A N 1
ATOM 836 C CA . ARG A 1 104 ? 18.423 0.810 -5.743 1.00 97.19 104 ARG A CA 1
ATOM 837 C C . ARG A 1 104 ? 19.664 0.291 -6.448 1.00 97.19 104 ARG A C 1
ATOM 839 O O . ARG A 1 104 ? 20.314 1.061 -7.144 1.00 97.19 104 ARG A O 1
ATOM 846 N N . ALA A 1 105 ? 19.981 -0.994 -6.294 1.00 96.81 105 ALA A N 1
ATOM 847 C CA . ALA A 1 105 ? 21.144 -1.590 -6.941 1.00 96.81 105 ALA A CA 1
ATOM 848 C C . ALA A 1 105 ? 21.080 -1.450 -8.472 1.00 96.81 105 ALA A C 1
ATOM 850 O O . ALA A 1 105 ? 22.065 -1.050 -9.089 1.00 96.81 105 ALA A O 1
ATOM 851 N N . LYS A 1 106 ? 19.912 -1.706 -9.081 1.00 95.62 106 LYS A N 1
ATOM 852 C CA . LYS A 1 106 ? 19.699 -1.515 -10.524 1.00 95.62 106 LYS A CA 1
ATOM 853 C C . LYS A 1 106 ? 19.807 -0.048 -10.937 1.00 95.62 106 LYS A C 1
ATOM 855 O O . LYS A 1 106 ? 20.542 0.249 -11.871 1.00 95.62 106 LYS A O 1
ATOM 860 N N . ALA A 1 107 ? 19.144 0.857 -10.219 1.00 93.69 107 ALA A N 1
ATOM 861 C CA . ALA A 1 107 ? 19.174 2.289 -10.504 1.00 93.69 107 ALA A CA 1
ATOM 862 C C . ALA A 1 107 ? 20.593 2.875 -10.411 1.00 93.69 107 ALA A C 1
ATOM 864 O O . ALA A 1 107 ? 20.983 3.662 -11.266 1.00 93.69 107 ALA A O 1
ATOM 865 N N . PHE A 1 108 ? 21.386 2.465 -9.415 1.00 96.31 108 PHE A N 1
ATOM 866 C CA . PHE A 1 108 ? 22.787 2.878 -9.303 1.00 96.31 108 PHE A CA 1
ATOM 867 C C . PHE A 1 108 ? 23.660 2.298 -10.416 1.00 96.31 108 PHE A C 1
ATOM 869 O O . PHE A 1 108 ? 24.511 3.007 -10.944 1.00 96.31 108 PHE A O 1
ATOM 876 N N . ALA A 1 109 ? 23.452 1.035 -10.796 1.00 95.94 109 ALA A N 1
ATOM 877 C CA . ALA A 1 109 ? 24.211 0.407 -11.876 1.00 95.94 109 ALA A CA 1
ATOM 878 C C . ALA A 1 109 ? 23.965 1.063 -13.246 1.00 95.94 109 ALA A C 1
ATOM 880 O O . ALA A 1 109 ? 24.805 0.943 -14.134 1.00 95.94 109 ALA A O 1
ATOM 881 N N . THR A 1 110 ? 22.829 1.742 -13.423 1.00 93.50 110 THR A N 1
ATOM 882 C CA . THR A 1 110 ? 22.441 2.398 -14.679 1.00 93.50 110 THR A CA 1
ATOM 883 C C . THR A 1 110 ? 22.304 3.914 -14.532 1.00 93.50 110 THR A C 1
ATOM 885 O O . THR A 1 110 ? 21.569 4.535 -15.291 1.00 93.50 110 THR A O 1
ATOM 888 N N . VAL A 1 111 ? 22.970 4.522 -13.545 1.00 92.75 111 VAL A N 1
ATOM 889 C CA . VAL A 1 111 ? 22.783 5.946 -13.209 1.00 92.75 111 VAL A CA 1
ATOM 890 C C . VAL A 1 111 ? 23.151 6.898 -14.354 1.00 92.75 111 VAL A C 1
ATOM 892 O O . VAL A 1 111 ? 22.525 7.944 -14.505 1.00 92.75 111 VAL A O 1
ATOM 895 N N . ASP A 1 112 ? 24.123 6.516 -15.184 1.00 94.00 112 ASP A N 1
ATOM 896 C CA . ASP A 1 112 ? 24.596 7.314 -16.323 1.00 94.00 112 ASP A CA 1
ATOM 897 C C . ASP A 1 112 ? 23.763 7.101 -17.602 1.00 94.00 112 ASP A C 1
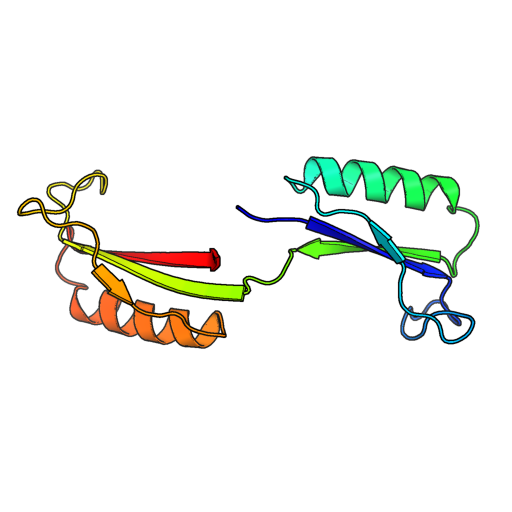ATOM 899 O O . ASP A 1 112 ? 23.998 7.753 -18.620 1.00 94.00 112 ASP A O 1
ATOM 903 N N . ASP A 1 113 ? 22.784 6.193 -17.569 1.00 93.25 113 ASP A N 1
ATOM 904 C CA . ASP A 1 113 ? 21.925 5.868 -18.703 1.00 93.25 113 ASP A CA 1
ATOM 905 C C . ASP A 1 113 ? 20.539 6.502 -18.527 1.00 93.25 113 ASP A C 1
ATOM 907 O O . ASP A 1 113 ? 19.671 5.998 -17.814 1.00 93.25 113 ASP A O 1
ATOM 911 N N . ALA A 1 114 ? 20.312 7.617 -19.225 1.00 92.25 114 ALA A N 1
ATOM 912 C CA . ALA A 1 114 ? 19.053 8.361 -19.176 1.00 92.25 114 ALA A CA 1
ATOM 913 C C . ALA A 1 114 ? 17.842 7.585 -19.731 1.00 92.25 114 ALA A C 1
ATOM 915 O O . ALA A 1 114 ? 16.699 7.994 -19.509 1.00 92.25 114 ALA A O 1
ATOM 916 N N . LEU A 1 115 ? 18.078 6.499 -20.472 1.00 94.31 115 LEU A N 1
ATOM 917 C CA . LEU A 1 115 ? 17.040 5.640 -21.030 1.00 94.31 115 LEU A CA 1
ATOM 918 C C . LEU A 1 115 ? 16.844 4.366 -20.205 1.00 94.31 115 LEU A C 1
ATOM 920 O O . LEU A 1 115 ? 15.911 3.617 -20.483 1.00 94.31 115 LEU A O 1
ATOM 924 N N . ALA A 1 116 ? 17.662 4.112 -19.182 1.00 94.25 116 ALA A N 1
ATOM 925 C CA . ALA A 1 116 ? 17.457 3.014 -18.251 1.00 94.25 116 ALA A CA 1
ATOM 926 C C . ALA A 1 116 ? 16.578 3.451 -17.076 1.00 94.25 116 ALA A C 1
ATOM 928 O O . ALA A 1 116 ? 16.897 4.379 -16.333 1.00 94.25 116 ALA A O 1
ATOM 929 N N . ARG A 1 117 ? 15.463 2.749 -16.866 1.00 94.75 11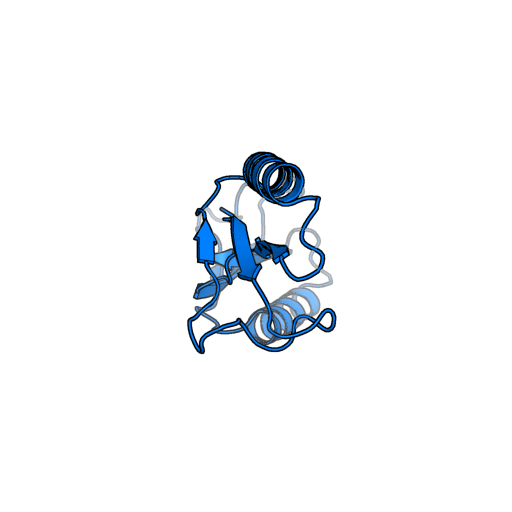7 ARG A N 1
ATOM 930 C CA . ARG A 1 117 ? 14.569 3.021 -15.739 1.00 94.75 117 ARG A CA 1
ATOM 931 C C . ARG A 1 117 ? 14.016 1.731 -15.161 1.00 94.75 117 ARG A C 1
ATOM 933 O O . ARG A 1 117 ? 13.706 0.800 -15.892 1.00 94.75 117 ARG A O 1
ATOM 940 N N . TYR A 1 118 ? 13.886 1.708 -13.839 1.00 95.50 118 TYR A N 1
ATOM 941 C CA . TYR A 1 118 ? 13.223 0.639 -13.100 1.00 95.50 118 TYR A CA 1
ATOM 942 C C . TYR A 1 118 ? 12.208 1.240 -12.127 1.00 95.50 118 TYR A C 1
ATOM 944 O O . TYR A 1 118 ? 12.423 2.329 -11.583 1.00 95.50 118 TYR A O 1
ATOM 952 N N . HIS A 1 119 ? 11.123 0.518 -11.874 1.00 94.25 119 HIS A N 1
ATOM 953 C CA . HIS A 1 119 ? 10.097 0.823 -10.879 1.00 94.25 119 HIS A CA 1
ATOM 954 C C . HIS A 1 119 ? 9.734 -0.429 -10.079 1.00 94.25 119 HIS A C 1
ATOM 956 O O . HIS A 1 119 ? 10.102 -1.545 -10.441 1.00 94.25 119 HIS A O 1
ATOM 962 N N . ILE A 1 120 ? 9.030 -0.237 -8.963 1.00 94.81 120 ILE A N 1
ATOM 963 C CA . ILE A 1 120 ? 8.533 -1.335 -8.131 1.00 94.81 120 ILE A CA 1
ATOM 964 C C . ILE A 1 120 ? 7.042 -1.514 -8.397 1.00 94.81 120 ILE A C 1
ATOM 966 O O . ILE A 1 120 ? 6.258 -0.577 -8.249 1.00 94.81 120 ILE A O 1
ATOM 970 N N . GLU A 1 121 ? 6.649 -2.727 -8.760 1.00 92.25 121 GLU A N 1
ATOM 971 C CA . GLU A 1 121 ? 5.256 -3.146 -8.864 1.00 92.25 121 GLU A CA 1
ATOM 972 C C . GLU A 1 121 ? 4.831 -3.903 -7.606 1.00 92.25 121 GLU A C 1
ATOM 974 O O . GLU A 1 121 ? 5.572 -4.730 -7.078 1.00 92.25 121 GLU A O 1
ATOM 979 N N . ARG A 1 122 ? 3.609 -3.624 -7.148 1.00 88.88 122 ARG A N 1
ATOM 980 C CA . ARG A 1 122 ? 2.952 -4.261 -6.001 1.00 88.88 122 ARG A CA 1
ATOM 981 C C . ARG A 1 122 ? 1.813 -5.140 -6.523 1.00 88.88 122 ARG A C 1
ATOM 983 O O . ARG A 1 122 ? 0.938 -4.619 -7.224 1.00 88.88 122 ARG A O 1
ATOM 990 N N . VAL A 1 123 ? 1.827 -6.435 -6.199 1.00 82.38 123 VAL A N 1
ATOM 991 C CA . VAL A 1 123 ? 0.871 -7.452 -6.686 1.00 82.38 123 VAL A CA 1
ATOM 992 C C . VAL A 1 123 ? 0.034 -8.019 -5.547 1.00 82.38 123 VAL A C 1
ATOM 994 O O . VAL A 1 123 ? 0.610 -8.338 -4.481 1.00 82.38 123 VAL A O 1
#

Radius of gyration: 21.05 Å; chains: 1; bounding box: 48×21×55 Å

Foldseek 3Di:
DKWKKKWWFFAPDLVRPHHPPRDGIDIDDRDPDPVVRVVVQVVVCVVCVVDSRTHIDMDIDAFQFKKKWWFFAPDLVRPHHPPRDHIDIDDRDRDPVVNVVVLVVQCVVCVVPSRTHIDMDGD

pLDDT: mean 92.99, std 5.67, range [61.38, 98.31]

Secondary structure (DSSP, 8-state):
---EEEEEEEBSSTT--SBGGGPPPEEEEEESSHHHHHHHHHHHHHHTTT-TTEEEEEEEPPPS-EEEEEEEBSSTT-SSBGGGPPPEEEEEESSHHHHHHHHHHHHHHTTT-TTEEEEEEE-

Sequence (123 aa):
MERYWVVGGEYETTDFTRIAGGRSEDRHGPYADFGAARAQWASLSMATVDNAHIRYRIEREDAREYWVVGGHYADTGFTRISGGRGEERLGPYKSEREALDVWRAKAFATVDDALARYHIERV